Protein AF-A0A521YGP1-F1 (afdb_monomer_lite)

pLDDT: mean 91.64, std 11.33, range [50.69, 98.62]

Structure (mmCIF, N/CA/C/O backbone):
data_AF-A0A521YGP1-F1
#
_entry.id   AF-A0A521YGP1-F1
#
loop_
_atom_site.group_PDB
_atom_site.id
_atom_site.type_symbol
_atom_site.label_atom_id
_atom_site.label_alt_id
_atom_site.label_comp_id
_atom_site.label_asym_id
_atom_site.label_entity_id
_atom_site.label_seq_id
_atom_site.pdbx_PDB_ins_code
_atom_site.Cartn_x
_atom_site.Cartn_y
_atom_site.Cartn_z
_atom_site.occupancy
_atom_site.B_iso_or_equiv
_atom_site.auth_seq_id
_atom_site.auth_comp_id
_atom_site.auth_asym_id
_atom_site.auth_atom_id
_atom_site.pdbx_PDB_model_num
ATOM 1 N N . PHE A 1 1 ? 21.813 1.762 -14.080 1.00 55.72 1 PHE A N 1
ATOM 2 C CA . PHE A 1 1 ? 20.424 2.099 -13.708 1.00 55.72 1 PHE A CA 1
ATOM 3 C C . PHE A 1 1 ? 19.603 0.809 -13.722 1.00 55.72 1 PHE A C 1
ATOM 5 O O . PHE A 1 1 ? 19.836 -0.012 -14.604 1.00 55.72 1 PHE A O 1
ATOM 12 N N . ASN A 1 2 ? 18.763 0.576 -12.705 1.00 69.94 2 ASN A N 1
ATOM 13 C CA . ASN A 1 2 ? 18.061 -0.689 -12.421 1.00 69.94 2 ASN A CA 1
ATOM 14 C C . ASN A 1 2 ? 16.865 -0.908 -13.362 1.00 69.94 2 ASN A C 1
ATOM 16 O O . ASN A 1 2 ? 15.716 -0.804 -12.953 1.00 69.94 2 ASN A O 1
ATOM 20 N N . ASP A 1 3 ? 17.138 -1.169 -14.633 1.00 84.44 3 ASP A N 1
ATOM 21 C CA . ASP A 1 3 ? 16.083 -1.501 -15.596 1.00 84.44 3 ASP A CA 1
ATOM 22 C C . ASP A 1 3 ? 16.476 -2.694 -16.485 1.00 84.44 3 ASP A C 1
ATOM 24 O O . ASP A 1 3 ? 16.029 -2.883 -17.614 1.00 84.44 3 ASP A O 1
ATOM 28 N N . ALA A 1 4 ? 17.372 -3.531 -15.951 1.00 87.38 4 ALA A N 1
ATOM 29 C CA . ALA A 1 4 ? 17.772 -4.790 -16.570 1.00 87.38 4 ALA A CA 1
ATOM 30 C C . ALA A 1 4 ? 16.689 -5.879 -16.448 1.00 87.38 4 ALA A C 1
ATOM 32 O O . ALA A 1 4 ? 16.789 -6.901 -17.121 1.00 87.38 4 ALA A O 1
ATOM 33 N N . LEU A 1 5 ? 15.676 -5.662 -15.603 1.00 89.75 5 LEU A N 1
ATOM 34 C CA . LEU A 1 5 ? 14.584 -6.588 -15.310 1.00 89.75 5 LEU A CA 1
ATOM 35 C C . LEU A 1 5 ? 13.237 -5.878 -15.462 1.00 89.75 5 LEU A C 1
ATOM 37 O O . LEU A 1 5 ? 13.160 -4.660 -15.329 1.00 89.75 5 LEU A O 1
ATOM 41 N N . VAL A 1 6 ? 12.175 -6.650 -15.698 1.00 90.75 6 VAL A N 1
ATOM 42 C CA . VAL A 1 6 ? 10.797 -6.147 -15.665 1.00 90.75 6 VAL A CA 1
ATOM 43 C C . VAL A 1 6 ? 10.413 -5.843 -14.220 1.00 90.75 6 VAL A C 1
ATOM 45 O O . VAL A 1 6 ? 10.520 -6.708 -13.348 1.00 90.75 6 VAL A O 1
ATOM 48 N N . HIS A 1 7 ? 9.937 -4.629 -13.962 1.00 92.19 7 HIS A N 1
ATOM 49 C CA . HIS A 1 7 ? 9.444 -4.243 -12.645 1.00 92.19 7 HIS A CA 1
ATOM 50 C C . HIS A 1 7 ? 7.999 -4.700 -12.495 1.00 92.19 7 HIS A C 1
ATOM 52 O O . HIS A 1 7 ? 7.185 -4.522 -13.401 1.00 92.19 7 HIS A O 1
ATOM 58 N N . ARG A 1 8 ? 7.674 -5.271 -11.336 1.00 92.94 8 ARG A N 1
ATOM 59 C CA . ARG A 1 8 ? 6.308 -5.636 -10.960 1.00 92.94 8 ARG A CA 1
ATOM 60 C C . ARG A 1 8 ? 5.801 -4.646 -9.924 1.00 92.94 8 ARG A C 1
ATOM 62 O O . ARG A 1 8 ? 6.380 -4.530 -8.848 1.00 92.94 8 ARG A O 1
ATOM 69 N N . TYR A 1 9 ? 4.698 -3.987 -10.242 1.00 95.25 9 TYR A N 1
ATOM 70 C CA . TYR A 1 9 ? 3.993 -3.087 -9.342 1.00 95.25 9 TYR A CA 1
ATOM 71 C C . TYR A 1 9 ? 2.752 -3.797 -8.825 1.00 95.25 9 TYR A C 1
ATOM 73 O O . TYR A 1 9 ? 1.945 -4.290 -9.613 1.00 95.25 9 TYR A O 1
ATOM 81 N N . VAL A 1 10 ? 2.625 -3.875 -7.504 1.00 96.69 10 VAL A N 1
ATOM 82 C CA . VAL A 1 10 ? 1.483 -4.484 -6.821 1.00 96.69 10 VAL A CA 1
ATOM 83 C C . VAL A 1 10 ? 0.777 -3.390 -6.036 1.00 96.69 10 VAL A C 1
ATOM 85 O O . VAL A 1 10 ? 1.381 -2.744 -5.182 1.00 96.69 10 VAL A O 1
ATOM 88 N N . PHE A 1 11 ? -0.491 -3.185 -6.354 1.00 97.19 11 PHE A N 1
ATOM 89 C CA . PHE A 1 11 ? -1.395 -2.281 -5.670 1.00 97.19 11 PHE A CA 1
ATOM 90 C C . PHE A 1 11 ? -2.374 -3.131 -4.870 1.00 97.19 11 PHE A C 1
ATOM 92 O O . PHE A 1 11 ? -3.047 -3.991 -5.436 1.00 97.19 11 PHE A O 1
ATOM 99 N N . THR A 1 12 ? -2.461 -2.877 -3.570 1.00 97.31 12 THR A N 1
ATOM 100 C CA . THR A 1 12 ? -3.436 -3.533 -2.698 1.00 97.31 12 THR A CA 1
ATOM 101 C C . THR A 1 12 ? -4.321 -2.470 -2.071 1.00 97.31 12 THR A C 1
ATOM 103 O O . THR A 1 12 ? -3.819 -1.509 -1.488 1.00 97.31 12 THR A O 1
A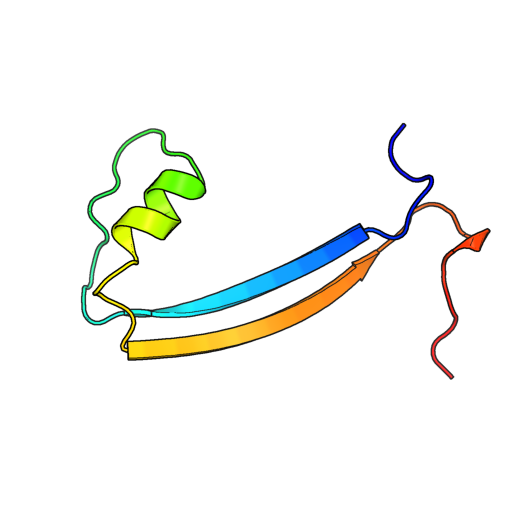TOM 106 N N . LEU A 1 13 ? -5.632 -2.637 -2.213 1.00 97.56 13 LEU A N 1
ATOM 107 C CA . LEU A 1 13 ? -6.652 -1.832 -1.558 1.00 97.56 13 LEU A CA 1
ATOM 108 C C . LEU A 1 13 ? -7.201 -2.619 -0.367 1.00 97.56 13 LEU A C 1
ATOM 110 O O . LEU A 1 13 ? -7.622 -3.759 -0.541 1.00 97.56 13 LEU A O 1
ATOM 114 N N . TYR A 1 14 ? -7.223 -2.000 0.811 1.00 98.00 14 TYR A N 1
ATOM 115 C CA . TYR A 1 14 ? -7.760 -2.587 2.038 1.00 98.00 14 TYR A CA 1
ATOM 116 C C . TYR A 1 14 ? -9.027 -1.845 2.471 1.00 98.00 14 TYR A C 1
ATOM 118 O O . TYR A 1 14 ? -9.032 -0.615 2.527 1.00 98.00 14 TYR A O 1
ATOM 126 N N . ALA A 1 15 ? -10.078 -2.587 2.810 1.00 98.44 15 ALA A N 1
ATOM 127 C CA . ALA A 1 15 ? -11.207 -2.075 3.580 1.00 98.44 15 ALA A CA 1
ATOM 128 C C . ALA A 1 15 ? -10.900 -2.269 5.069 1.00 98.44 15 ALA A C 1
ATOM 130 O O . ALA A 1 15 ? -10.573 -3.385 5.475 1.00 98.44 15 ALA A O 1
ATOM 131 N N . LEU A 1 16 ? -10.988 -1.198 5.861 1.00 98.62 16 LEU A N 1
ATOM 132 C CA . LEU A 1 16 ? -10.628 -1.199 7.280 1.00 98.62 16 LEU A CA 1
ATOM 133 C C . LEU A 1 16 ? -11.846 -0.941 8.171 1.00 98.62 16 LEU A C 1
ATOM 135 O O . LEU A 1 16 ? -12.771 -0.244 7.756 1.00 98.62 16 LEU A O 1
ATOM 139 N N . ASP A 1 17 ? -11.828 -1.474 9.391 1.00 98.44 17 ASP A N 1
ATOM 140 C CA . ASP A 1 17 ? -12.857 -1.236 10.418 1.00 98.44 17 ASP A CA 1
ATOM 141 C C . ASP A 1 17 ? -12.600 0.009 11.286 1.00 98.44 17 ASP A C 1
ATOM 143 O O . ASP A 1 17 ? -13.400 0.341 12.161 1.00 98.44 17 ASP A O 1
ATOM 147 N N . VAL A 1 18 ? -11.505 0.722 11.020 1.00 98.25 18 VAL A N 1
ATOM 148 C CA . VAL A 1 18 ? -11.124 1.967 11.690 1.00 98.25 18 VAL A CA 1
ATOM 149 C C . VAL A 1 18 ? -11.107 3.135 10.716 1.00 98.25 18 VAL A C 1
ATOM 151 O O . VAL A 1 18 ? -10.644 3.025 9.582 1.00 98.25 18 VAL A O 1
ATOM 154 N N . GLU A 1 19 ? -11.560 4.296 11.185 1.00 97.81 19 GLU A N 1
ATOM 155 C CA . GLU A 1 19 ? -11.580 5.526 10.384 1.00 97.81 19 GLU A CA 1
ATOM 156 C C . GLU A 1 19 ? -10.177 6.104 10.153 1.00 97.81 19 GLU A C 1
ATOM 158 O O . GLU A 1 19 ? -9.920 6.753 9.138 1.00 97.81 19 GLU A O 1
ATOM 163 N N . ARG A 1 20 ? -9.253 5.879 11.097 1.00 97.00 20 ARG A N 1
ATOM 164 C CA . ARG A 1 20 ? -7.883 6.392 11.036 1.00 97.00 20 ARG A CA 1
ATOM 165 C C . ARG A 1 20 ? -6.896 5.408 11.649 1.00 97.00 20 ARG A C 1
ATOM 167 O O . ARG A 1 20 ? -7.037 4.998 12.795 1.00 97.00 20 ARG A O 1
ATOM 174 N N . LEU A 1 21 ? -5.855 5.094 10.885 1.00 97.38 21 LEU A N 1
ATOM 175 C CA . LEU A 1 21 ? -4.715 4.307 11.345 1.00 97.38 21 LEU A CA 1
ATOM 176 C C . LEU A 1 21 ? -3.853 5.105 12.329 1.00 97.38 21 LEU A C 1
ATOM 178 O O . LEU A 1 21 ? -3.671 6.313 12.163 1.00 97.38 21 LEU A O 1
ATOM 182 N N . ALA A 1 22 ? -3.259 4.416 13.304 1.00 95.56 22 ALA A N 1
ATOM 183 C CA . ALA A 1 22 ? -2.359 4.993 14.305 1.00 95.56 22 ALA A CA 1
ATOM 184 C C . ALA A 1 22 ? -0.949 5.291 13.744 1.00 95.56 22 ALA A C 1
ATOM 186 O O . ALA A 1 22 ? 0.065 4.876 14.301 1.00 95.56 22 ALA A O 1
ATOM 187 N N . VAL A 1 23 ? -0.882 6.007 12.620 1.00 96.88 23 VAL A N 1
ATOM 188 C CA . VAL A 1 23 ? 0.350 6.555 12.035 1.00 96.88 23 VAL A CA 1
ATOM 189 C C . VAL A 1 23 ? 0.223 8.074 11.938 1.00 96.88 23 VAL A C 1
ATOM 191 O O . VAL A 1 23 ? -0.797 8.601 11.493 1.00 96.88 23 VAL A O 1
ATOM 194 N N . GLU A 1 24 ? 1.254 8.798 12.366 1.00 96.31 24 GLU A N 1
ATOM 195 C CA . GLU A 1 24 ? 1.283 10.264 12.375 1.00 96.31 24 GLU A CA 1
ATOM 196 C C . GLU A 1 24 ? 2.673 10.782 11.989 1.00 96.31 24 GLU A C 1
ATOM 198 O O . GLU A 1 24 ? 3.666 10.061 12.077 1.00 96.31 24 GLU A O 1
ATOM 203 N N . GLY A 1 25 ? 2.753 12.043 11.557 1.00 96.25 25 GLY A N 1
ATOM 204 C CA . GLY A 1 25 ? 4.012 12.650 11.123 1.00 96.25 25 GLY A CA 1
ATOM 205 C C . GLY A 1 25 ? 4.615 11.952 9.899 1.00 96.25 25 GLY A C 1
ATOM 206 O O . GLY A 1 25 ? 3.901 11.561 8.977 1.00 96.25 25 GLY A O 1
ATOM 207 N N . ALA A 1 26 ? 5.942 11.823 9.874 1.00 97.88 26 ALA A N 1
ATOM 208 C CA . ALA A 1 26 ? 6.634 11.066 8.838 1.00 97.88 26 ALA A CA 1
ATOM 209 C C . ALA A 1 26 ? 6.648 9.574 9.197 1.00 97.88 26 ALA A C 1
ATOM 211 O O . ALA A 1 26 ? 7.178 9.186 10.236 1.00 97.88 26 ALA A O 1
ATOM 212 N N . PHE A 1 27 ? 6.112 8.741 8.310 1.00 97.38 27 PHE A N 1
ATOM 213 C CA . PHE A 1 27 ? 6.071 7.291 8.474 1.00 97.38 27 PHE A CA 1
ATOM 214 C C . PHE A 1 27 ? 6.518 6.570 7.200 1.00 97.38 27 PHE A C 1
ATOM 216 O O . PHE A 1 27 ? 6.535 7.122 6.098 1.00 97.38 27 PHE A O 1
ATOM 223 N N . THR A 1 28 ? 6.882 5.303 7.357 1.00 98.12 28 THR A N 1
ATOM 224 C CA . THR A 1 28 ? 7.275 4.399 6.274 1.00 98.12 28 THR A CA 1
ATOM 225 C C . THR A 1 28 ? 6.108 3.516 5.840 1.00 98.12 28 THR A C 1
ATOM 227 O O . THR A 1 28 ? 5.159 3.286 6.589 1.00 98.12 28 THR A O 1
ATOM 230 N N . GLY A 1 29 ? 6.209 2.915 4.653 1.00 96.12 29 GLY A N 1
ATOM 231 C CA . GLY A 1 29 ? 5.221 1.928 4.209 1.00 96.12 29 GLY A CA 1
ATOM 232 C C . GLY A 1 29 ? 5.150 0.676 5.097 1.00 96.12 29 GLY A C 1
ATOM 233 O O . GLY A 1 29 ? 4.109 0.031 5.144 1.00 96.12 29 GLY A O 1
ATOM 234 N N . ALA A 1 30 ? 6.224 0.325 5.815 1.00 97.69 30 ALA A N 1
ATOM 235 C CA . ALA A 1 30 ? 6.201 -0.795 6.757 1.00 97.69 30 ALA A CA 1
ATOM 236 C C . ALA A 1 30 ? 5.323 -0.487 7.978 1.00 97.69 30 ALA A C 1
ATOM 238 O O . ALA A 1 30 ? 4.495 -1.316 8.337 1.00 97.69 30 ALA A O 1
ATOM 239 N N . GLN A 1 31 ? 5.439 0.723 8.534 1.00 98.19 31 GLN A N 1
ATOM 240 C CA . GLN A 1 31 ? 4.619 1.172 9.665 1.00 98.19 31 GLN A CA 1
ATOM 241 C C . GLN A 1 31 ? 3.132 1.247 9.303 1.00 98.19 31 GLN A C 1
ATOM 243 O O . GLN A 1 31 ? 2.288 0.868 10.105 1.00 98.19 31 GLN A O 1
ATOM 248 N N . VAL A 1 32 ? 2.795 1.663 8.076 1.00 97.25 32 VAL A N 1
ATOM 249 C CA . VAL A 1 32 ? 1.400 1.614 7.603 1.00 97.25 32 VAL A CA 1
ATOM 250 C C . VAL A 1 32 ? 0.893 0.175 7.550 1.00 97.25 32 VAL A C 1
ATOM 252 O O . VAL A 1 32 ? -0.203 -0.093 8.023 1.00 97.25 32 VAL A O 1
ATOM 255 N N . ARG A 1 33 ? 1.679 -0.765 7.004 1.00 96.50 33 ARG A N 1
ATOM 256 C CA . ARG A 1 33 ? 1.271 -2.179 6.937 1.00 96.50 33 ARG A CA 1
ATOM 257 C C . ARG A 1 33 ? 1.073 -2.790 8.319 1.00 96.50 33 ARG A C 1
ATOM 259 O O . ARG A 1 33 ? 0.132 -3.551 8.485 1.00 96.50 33 ARG A O 1
ATOM 266 N N . GLU A 1 34 ? 1.929 -2.457 9.279 1.00 97.25 34 GLU A N 1
ATOM 267 C CA . GLU A 1 34 ? 1.767 -2.873 10.675 1.00 97.25 34 GLU A CA 1
ATOM 268 C C . GLU A 1 34 ? 0.486 -2.288 11.279 1.00 97.25 34 GLU A C 1
ATOM 270 O O . GLU A 1 34 ? -0.328 -3.037 11.802 1.00 97.25 34 GLU A O 1
ATOM 275 N N . ALA A 1 35 ? 0.244 -0.984 11.117 1.00 97.81 35 ALA A N 1
ATOM 276 C CA . ALA A 1 35 ? -0.969 -0.342 11.624 1.00 97.81 35 ALA A CA 1
ATOM 277 C C . ALA A 1 35 ? -2.258 -0.867 10.964 1.00 97.81 35 ALA A C 1
ATOM 279 O O . ALA A 1 35 ? -3.315 -0.810 11.577 1.00 97.81 35 ALA A O 1
ATOM 280 N N . VAL A 1 36 ? -2.187 -1.360 9.723 1.00 98.06 36 VAL A N 1
ATOM 281 C CA . VAL A 1 36 ? -3.311 -1.998 9.015 1.00 98.06 36 VAL A CA 1
ATOM 282 C C . VAL A 1 36 ? -3.611 -3.405 9.551 1.00 98.06 36 VAL A C 1
ATOM 284 O O . VAL A 1 36 ? -4.754 -3.860 9.458 1.00 98.06 36 VAL A O 1
ATOM 287 N N . GLN A 1 37 ? -2.620 -4.119 10.099 1.00 95.88 37 GLN A N 1
ATOM 288 C CA . GLN A 1 37 ? -2.830 -5.478 10.603 1.00 95.88 37 GLN A CA 1
ATOM 289 C C . GLN A 1 37 ? -3.876 -5.495 11.721 1.00 95.88 37 GLN A C 1
ATOM 291 O O . GLN A 1 37 ? -3.881 -4.652 12.609 1.00 95.88 37 GLN A O 1
ATOM 296 N N . GLY A 1 38 ? -4.776 -6.477 11.669 1.00 96.75 38 GLY A N 1
ATOM 297 C CA . GLY A 1 38 ? -5.879 -6.609 12.625 1.00 96.75 38 GLY A CA 1
ATOM 298 C C . GLY A 1 38 ? -7.121 -5.776 12.293 1.00 96.75 38 GLY A C 1
ATOM 299 O O . GLY A 1 38 ? -8.177 -6.085 12.829 1.00 96.75 38 GLY A O 1
ATOM 300 N N . HIS A 1 39 ? -7.025 -4.812 11.371 1.00 98.31 39 HIS A N 1
ATOM 301 C CA . HIS A 1 39 ? -8.139 -3.943 10.967 1.00 98.31 39 HIS A CA 1
ATOM 302 C C . HIS A 1 39 ? -8.735 -4.279 9.592 1.00 98.31 39 HIS A C 1
ATOM 304 O O . HIS A 1 39 ? -9.701 -3.655 9.162 1.00 98.31 39 HIS A O 1
ATOM 310 N N . VAL A 1 40 ? -8.161 -5.242 8.864 1.00 98.31 40 VAL A N 1
ATOM 311 C CA . VAL A 1 40 ? -8.581 -5.580 7.495 1.00 98.31 40 VAL A CA 1
ATOM 312 C C 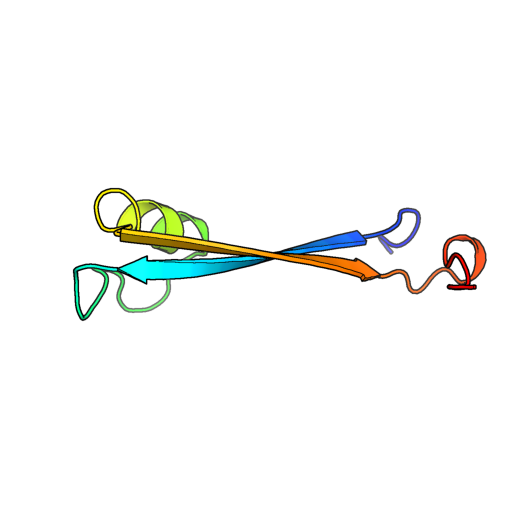. VAL A 1 40 ? -9.892 -6.366 7.497 1.00 98.31 40 VAL A C 1
ATOM 314 O O . VAL A 1 40 ? -9.937 -7.515 7.930 1.00 98.31 40 VAL A O 1
ATOM 317 N N . LEU A 1 41 ? -10.938 -5.765 6.931 1.00 98.62 41 LEU A N 1
ATOM 318 C CA . LEU A 1 41 ? -12.227 -6.406 6.660 1.00 98.62 41 LEU A CA 1
ATOM 319 C C . LEU A 1 41 ? -12.247 -7.118 5.301 1.00 98.62 41 LEU A C 1
ATOM 321 O O . LEU A 1 41 ? -12.867 -8.169 5.156 1.00 98.62 41 LEU A O 1
ATOM 325 N N . ALA A 1 42 ? -11.592 -6.532 4.297 1.00 98.56 42 ALA A N 1
ATOM 326 C CA . ALA A 1 42 ? -11.461 -7.091 2.954 1.00 98.56 42 ALA A CA 1
ATOM 327 C C . ALA A 1 42 ? -10.243 -6.499 2.236 1.00 98.56 42 ALA A C 1
ATOM 329 O O . ALA A 1 42 ? -9.772 -5.413 2.580 1.00 98.56 42 ALA A O 1
ATOM 330 N N . GLU A 1 43 ? -9.772 -7.183 1.195 1.00 98.19 43 GLU A N 1
ATOM 331 C CA . GLU A 1 43 ? -8.695 -6.701 0.336 1.00 98.19 43 GLU A CA 1
ATOM 332 C C . GLU A 1 43 ? -8.975 -6.967 -1.145 1.00 98.19 43 GLU A C 1
ATOM 334 O O . GLU A 1 43 ? -9.660 -7.923 -1.512 1.00 98.19 43 GLU A O 1
ATOM 339 N N . ALA A 1 44 ? -8.425 -6.111 -2.001 1.00 98.56 44 ALA A N 1
ATOM 340 C CA . ALA A 1 44 ? -8.405 -6.296 -3.444 1.00 98.56 44 ALA A CA 1
ATOM 341 C C . ALA A 1 44 ? -7.014 -5.966 -3.990 1.00 98.56 44 ALA A C 1
ATOM 343 O O . ALA A 1 44 ? -6.389 -4.987 -3.581 1.00 98.56 44 ALA A O 1
ATOM 344 N N . GLY A 1 45 ? -6.534 -6.780 -4.928 1.00 97.88 45 GLY A N 1
ATOM 345 C CA . GLY A 1 45 ? -5.225 -6.619 -5.552 1.00 97.88 45 GLY A CA 1
ATOM 346 C C . GLY A 1 45 ? -5.329 -6.240 -7.025 1.00 97.88 45 GLY A C 1
ATOM 347 O O . GLY A 1 45 ? -6.156 -6.777 -7.760 1.00 97.88 45 GLY A O 1
ATOM 348 N N . PHE A 1 46 ? -4.439 -5.364 -7.476 1.00 97.88 46 PHE A N 1
ATOM 349 C CA . PHE A 1 46 ? -4.183 -5.104 -8.886 1.00 97.88 46 PHE A CA 1
ATOM 350 C C . PHE A 1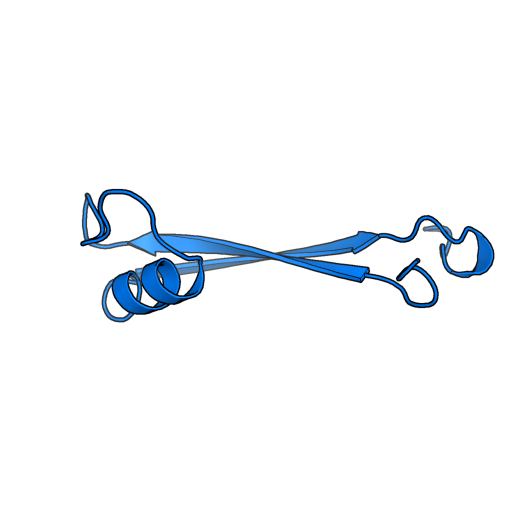 46 ? -2.676 -5.086 -9.118 1.00 97.88 46 PHE A C 1
ATOM 352 O O . PHE A 1 46 ? -1.926 -4.512 -8.331 1.00 97.88 46 PHE A O 1
ATOM 359 N N . SER A 1 47 ? -2.201 -5.718 -10.188 1.00 96.44 47 SER A N 1
ATOM 360 C CA . SER A 1 47 ? -0.771 -5.714 -10.495 1.00 96.44 47 SER A CA 1
ATOM 361 C C . SER A 1 47 ? -0.512 -5.422 -11.959 1.00 96.44 47 S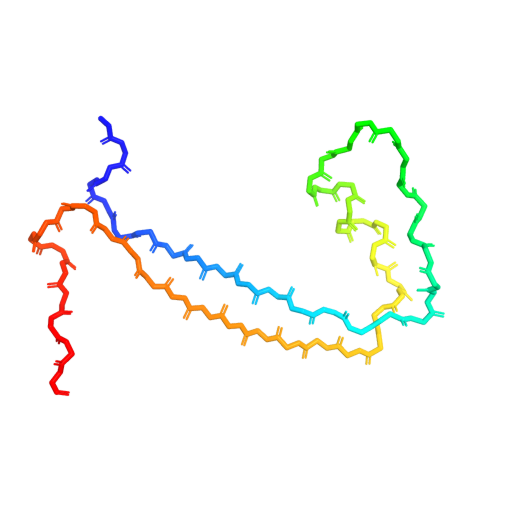ER A C 1
ATOM 363 O O . SER A 1 47 ? -1.291 -5.813 -12.826 1.00 96.44 47 SER A O 1
ATOM 365 N N . GLY A 1 48 ? 0.600 -4.743 -12.213 1.00 94.00 48 GLY A N 1
ATOM 366 C CA . GLY A 1 48 ? 1.073 -4.418 -13.547 1.00 94.00 48 GLY A CA 1
ATOM 367 C C . GLY A 1 48 ? 2.580 -4.587 -13.644 1.00 94.00 48 GLY A C 1
ATOM 368 O O . GLY A 1 48 ? 3.297 -4.643 -12.640 1.00 94.00 48 GLY A O 1
ATOM 369 N N . THR A 1 49 ? 3.064 -4.678 -14.873 1.00 92.69 49 THR A N 1
ATOM 370 C CA . THR A 1 49 ? 4.492 -4.738 -15.174 1.00 92.69 49 THR A CA 1
ATOM 371 C C . THR A 1 49 ? 4.924 -3.502 -15.939 1.00 92.69 49 THR A C 1
ATOM 373 O O . THR A 1 49 ? 4.172 -3.000 -16.771 1.00 92.69 49 THR A O 1
ATOM 376 N N . TYR A 1 50 ? 6.143 -3.034 -15.694 1.00 89.62 50 TYR A N 1
ATOM 377 C CA . TYR A 1 50 ? 6.722 -1.887 -16.386 1.00 89.62 50 TYR A CA 1
ATOM 378 C C . TYR A 1 50 ? 8.211 -2.115 -16.659 1.00 89.62 50 TYR A C 1
ATOM 380 O O . TYR A 1 50 ? 8.901 -2.777 -15.883 1.00 89.62 50 TYR A O 1
ATOM 388 N N . SER A 1 51 ? 8.706 -1.573 -17.771 1.00 90.00 51 SER A N 1
ATOM 389 C CA . SER A 1 51 ? 10.131 -1.530 -18.097 1.00 90.00 51 SER A CA 1
ATOM 390 C C . SER A 1 51 ? 10.404 -0.367 -19.053 1.00 90.00 51 SER A C 1
ATOM 392 O O . SER A 1 51 ? 9.617 -0.136 -19.972 1.00 90.00 51 SER A O 1
ATOM 394 N N . LEU A 1 52 ? 11.514 0.349 -18.858 1.00 90.25 52 LEU A N 1
ATOM 395 C CA . LEU A 1 52 ? 12.051 1.304 -19.841 1.00 90.25 52 LEU A CA 1
ATOM 396 C C . LEU A 1 52 ? 12.919 0.592 -20.903 1.00 90.25 52 LEU A C 1
ATOM 398 O O . LEU A 1 52 ? 13.213 1.161 -21.955 1.00 90.25 52 LEU A O 1
ATOM 402 N N . ASN A 1 53 ? 13.320 -0.658 -20.664 1.00 91.12 53 ASN A N 1
ATOM 403 C CA . ASN A 1 53 ? 14.062 -1.499 -21.591 1.00 91.12 53 ASN A CA 1
ATOM 404 C C . ASN A 1 53 ? 13.100 -2.148 -22.589 1.00 91.12 53 ASN A C 1
ATOM 406 O O . ASN A 1 53 ? 12.465 -3.168 -22.324 1.00 91.12 53 ASN A O 1
ATOM 410 N N . THR A 1 54 ? 13.056 -1.580 -23.790 1.00 87.88 54 THR A N 1
ATOM 411 C CA . THR A 1 54 ? 12.171 -2.005 -24.884 1.00 87.88 54 THR A CA 1
ATOM 412 C C . THR A 1 54 ? 12.336 -3.467 -25.298 1.00 87.88 54 THR A C 1
ATOM 414 O O . THR A 1 54 ? 11.404 -4.040 -25.851 1.00 87.88 54 THR A O 1
ATOM 417 N N . ARG A 1 55 ? 13.476 -4.107 -24.993 1.00 89.88 55 ARG A N 1
ATO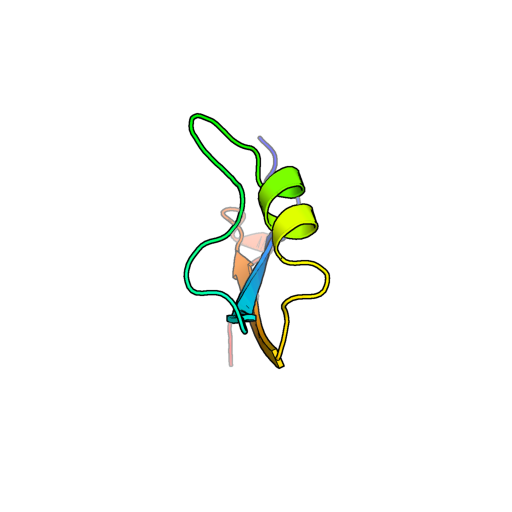M 418 C CA . ARG A 1 55 ? 13.690 -5.545 -25.247 1.00 89.88 55 ARG A CA 1
ATOM 419 C C . ARG A 1 55 ? 12.866 -6.449 -24.326 1.00 89.88 55 ARG A C 1
ATOM 421 O O . ARG A 1 55 ? 12.726 -7.628 -24.625 1.00 89.88 55 ARG A O 1
ATOM 428 N N . LEU A 1 56 ? 12.391 -5.923 -23.195 1.00 87.50 56 LEU A N 1
ATOM 429 C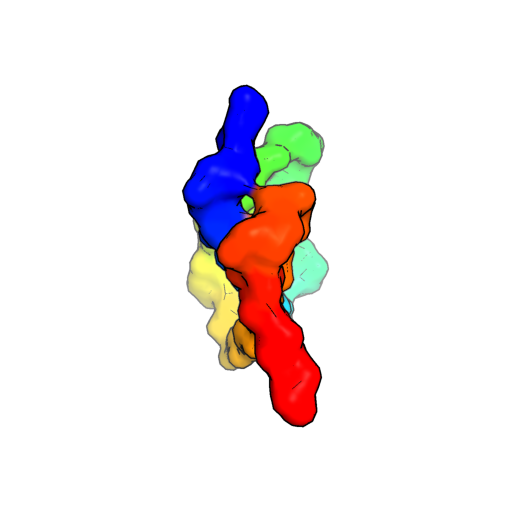 CA . LEU A 1 56 ? 11.641 -6.662 -22.175 1.00 87.50 56 LEU A CA 1
ATOM 430 C C . LEU A 1 56 ? 10.124 -6.438 -22.262 1.00 87.50 56 LEU A C 1
ATOM 432 O O . LEU A 1 56 ? 9.369 -7.127 -21.580 1.00 87.50 56 LEU A O 1
ATOM 436 N N . VAL A 1 57 ? 9.669 -5.479 -23.073 1.00 76.75 57 VAL A N 1
ATOM 437 C CA . VAL A 1 57 ? 8.242 -5.193 -23.255 1.00 76.75 57 VAL A CA 1
ATOM 438 C C . VAL A 1 57 ? 7.644 -6.250 -24.183 1.00 76.75 57 VAL A C 1
ATOM 440 O O . VAL A 1 57 ? 7.942 -6.278 -25.376 1.00 76.75 57 VAL A O 1
ATOM 443 N N . VAL A 1 58 ? 6.788 -7.117 -23.640 1.00 68.00 58 VAL A N 1
ATOM 444 C CA . VAL A 1 58 ? 5.971 -8.045 -24.434 1.00 68.00 58 VAL A CA 1
ATOM 445 C C . VAL A 1 58 ? 4.775 -7.259 -24.971 1.00 68.00 58 VAL A C 1
ATOM 447 O O . VAL A 1 58 ? 4.091 -6.582 -24.202 1.00 68.00 58 VAL A O 1
ATOM 450 N N . ARG A 1 59 ? 4.543 -7.288 -26.288 1.00 59.31 59 ARG A N 1
ATOM 451 C CA . ARG A 1 59 ? 3.326 -6.702 -26.867 1.00 59.31 59 ARG A CA 1
ATOM 452 C C . ARG A 1 59 ? 2.123 -7.506 -26.373 1.00 59.31 59 ARG A C 1
ATOM 454 O O . ARG A 1 59 ? 2.181 -8.727 -26.375 1.00 59.31 59 ARG A O 1
ATOM 461 N N . ALA A 1 60 ? 1.080 -6.816 -25.922 1.00 58.69 60 ALA A N 1
ATOM 462 C CA . ALA A 1 60 ? -0.216 -7.448 -25.734 1.00 58.69 60 ALA A CA 1
ATOM 463 C C . ALA A 1 60 ? -0.814 -7.690 -27.126 1.00 58.69 60 ALA A C 1
ATOM 465 O O . ALA A 1 60 ? -0.852 -6.753 -27.930 1.00 58.69 60 ALA A O 1
ATOM 466 N N . ASP A 1 61 ? -1.180 -8.940 -27.396 1.00 50.69 61 ASP A N 1
ATOM 467 C CA . ASP A 1 61 ? -1.882 -9.366 -28.609 1.00 50.69 61 ASP A CA 1
ATOM 468 C C . ASP A 1 61 ? -3.319 -8.820 -28.639 1.00 50.69 61 ASP A C 1
ATOM 470 O O . ASP A 1 61 ? -3.949 -8.749 -27.554 1.00 50.69 61 ASP A O 1
#

Radius of gyration: 16.62 Å; chains: 1; bounding box: 33×22×43 Å

Secondary structure (DSSP, 8-state):
---SS-EEEEEEEEEESSSS-S--SS--HHHHHHHHTT-EEEEEEEEEEE-S-TTS-PPP-

Foldseek 3Di:
DPQPDKDKDKDKDFDFPDPDFPDDDDDDPVSVVVSRPPGGPDMDMDMDIDGPPPVHDDDDD

Sequence (61 aa):
FNDALVHRYVFTLYALDVERLAVEGAFTGAQVREAVQGHVLAEAGFSGTYSLNTRLVVRAD